Protein AF-A0A7S2DK53-F1 (afdb_monomer_lite)

Radius of gyration: 16.6 Å; chains: 1; bounding box: 37×43×36 Å

Foldseek 3Di:
DDPCPVPDDAAEDQDFLCVVQVDDDDPPPAPPSHHGYDHFNDDPDADADPVPRHGPCVVVVLRVLVVCVVVVSLVVDQKDKDADPPDDDDVVVVVVVVCVVPVCPPPHDAWDKDDDPDPDPRDNIIMTGSNVSVVCVVCVVVVVVPDDPD

Secondary structure (DSSP, 8-state):
--TTTTS---EEESS-HHHHTSSS---TTSSSSSS-EEE-SS-S--PBPTTT--B--HHHHHHHHHHHHHH-GGGG-SEEEEE-TT----HHHHHHHHHHHS-GGGSS--S-EE--SSSSS--SEEEEEHHHHHHHHHHHHHHHHT----

Organism: NCBI:txid327968

Sequence (150 aa):
VGIFACDDYMLFSNVSSKDLFRQGFRPSRWPGIGPTVSVIDANMEVQRSSKYFTPLNSGIFIKAWRRIFADGLYKEADWTLKLDADAVFLPGRLRELLWSACPLSHGRCGALYVEDPGRHMSGPVEALSREAVENFSRGADGCEQSIDHS

Structure (mmCIF, N/CA/C/O backbone):
data_AF-A0A7S2DK53-F1
#
_entry.id   AF-A0A7S2DK53-F1
#
loop_
_atom_site.group_PDB
_atom_site.id
_atom_site.type_symbol
_atom_site.label_atom_id
_atom_site.label_alt_id
_atom_site.label_comp_id
_atom_site.label_asym_id
_atom_site.label_entity_id
_atom_site.label_seq_id
_atom_site.pdbx_PDB_ins_code
_atom_site.Cartn_x
_atom_site.Cartn_y
_atom_site.Cartn_z
_atom_site.occupancy
_atom_site.B_iso_or_equiv
_atom_site.auth_seq_id
_atom_site.auth_comp_id
_atom_site.auth_asym_id
_atom_site.auth_atom_id
_atom_site.pdbx_PDB_model_num
ATOM 1 N N . VAL A 1 1 ? 5.481 -19.048 12.677 1.00 50.34 1 VAL A N 1
ATOM 2 C CA . VAL A 1 1 ? 4.587 -17.916 12.361 1.00 50.34 1 VAL A CA 1
ATOM 3 C C . VAL A 1 1 ? 5.452 -16.734 11.920 1.00 50.34 1 VAL A C 1
ATOM 5 O O . VAL A 1 1 ? 6.416 -16.436 12.615 1.00 50.34 1 VAL A O 1
ATOM 8 N N . GLY A 1 2 ? 5.267 -16.216 10.697 1.00 54.75 2 GLY A N 1
ATOM 9 C CA . GLY A 1 2 ? 5.984 -15.036 10.170 1.00 54.75 2 GLY A CA 1
ATOM 10 C C . GLY A 1 2 ? 5.271 -13.733 10.540 1.00 54.75 2 GLY A C 1
ATOM 11 O O . GLY A 1 2 ? 4.190 -13.791 11.114 1.00 54.75 2 GLY A O 1
ATOM 12 N N . ILE A 1 3 ? 5.857 -12.579 10.211 1.00 56.34 3 ILE A N 1
ATOM 13 C CA . ILE A 1 3 ? 5.354 -11.262 10.642 1.00 56.34 3 ILE A CA 1
ATOM 14 C C . ILE A 1 3 ? 3.936 -10.934 10.130 1.00 56.34 3 ILE A C 1
ATOM 16 O O . ILE A 1 3 ? 3.195 -10.239 10.816 1.00 56.34 3 ILE A O 1
ATOM 20 N N . PHE A 1 4 ? 3.552 -11.526 8.993 1.00 62.56 4 PHE A N 1
ATOM 21 C CA . PHE A 1 4 ? 2.226 -11.427 8.369 1.00 62.56 4 PHE A CA 1
ATOM 22 C C . PHE A 1 4 ? 1.387 -12.699 8.514 1.00 62.56 4 PHE A C 1
ATOM 24 O O . PHE A 1 4 ? 0.371 -12.835 7.869 1.00 62.56 4 PHE A O 1
ATOM 31 N N . ALA A 1 5 ? 1.801 -13.707 9.281 1.00 57.69 5 ALA A N 1
ATOM 32 C CA . ALA A 1 5 ? 1.154 -15.023 9.181 1.00 57.69 5 ALA A CA 1
ATOM 33 C C . ALA A 1 5 ? -0.299 -15.087 9.707 1.00 57.69 5 ALA A C 1
ATOM 35 O O . ALA A 1 5 ? -0.913 -16.143 9.586 1.00 57.69 5 ALA A O 1
ATOM 36 N N . CYS A 1 6 ? -0.822 -13.998 10.277 1.00 64.38 6 CYS A N 1
ATOM 37 C CA . CYS A 1 6 ? -2.235 -13.844 10.632 1.00 64.38 6 CYS A CA 1
ATOM 38 C C . CYS A 1 6 ? -2.957 -12.787 9.779 1.00 64.38 6 CYS A C 1
ATOM 40 O O . CYS A 1 6 ? -4.162 -12.639 9.931 1.00 64.38 6 CYS A O 1
ATOM 42 N N . ASP A 1 7 ? -2.230 -12.056 8.932 1.00 81.50 7 ASP A N 1
ATOM 43 C CA . ASP A 1 7 ? -2.752 -10.968 8.111 1.00 81.50 7 ASP A CA 1
ATOM 44 C C . ASP A 1 7 ? -2.627 -11.362 6.632 1.00 81.50 7 ASP A C 1
ATOM 46 O O . ASP A 1 7 ? -1.652 -11.999 6.219 1.00 81.50 7 ASP A O 1
ATOM 50 N N . ASP A 1 8 ? -3.599 -10.979 5.814 1.00 88.56 8 ASP A N 1
ATOM 51 C CA . ASP A 1 8 ? -3.483 -11.155 4.370 1.00 88.56 8 ASP A CA 1
ATOM 52 C C . ASP A 1 8 ? -2.389 -10.248 3.786 1.00 88.56 8 ASP A C 1
ATOM 54 O O . ASP A 1 8 ? -2.083 -9.174 4.312 1.00 88.56 8 ASP A O 1
ATOM 58 N N . TYR A 1 9 ? -1.770 -10.682 2.686 1.00 90.44 9 TYR A N 1
ATOM 59 C CA . TYR A 1 9 ? -0.710 -9.921 2.028 1.00 90.44 9 TYR A CA 1
ATOM 60 C C . TYR A 1 9 ? -0.756 -10.063 0.508 1.00 90.44 9 TYR A C 1
ATOM 62 O O . TYR A 1 9 ? -1.169 -11.084 -0.041 1.00 90.44 9 TYR A O 1
ATOM 70 N N . MET A 1 10 ? -0.236 -9.047 -0.180 1.00 93.12 10 MET A N 1
ATOM 71 C CA . MET A 1 10 ? 0.049 -9.083 -1.612 1.00 93.12 10 MET A CA 1
ATOM 72 C C . MET A 1 10 ? 1.481 -8.602 -1.844 1.00 93.12 10 MET A C 1
ATOM 74 O O . MET A 1 10 ? 1.888 -7.576 -1.304 1.00 93.12 10 MET A O 1
ATOM 78 N N . LEU A 1 11 ? 2.249 -9.337 -2.651 1.00 92.38 11 LEU A N 1
ATOM 79 C CA . LEU A 1 11 ? 3.598 -8.948 -3.068 1.00 92.38 11 LEU A CA 1
ATOM 80 C C . LEU A 1 11 ? 3.590 -8.607 -4.557 1.00 92.38 11 LEU A C 1
ATOM 82 O O . LEU A 1 11 ? 3.158 -9.429 -5.361 1.00 92.38 11 LEU A O 1
ATOM 86 N N . PHE A 1 12 ? 4.090 -7.431 -4.931 1.00 94.25 12 PHE A N 1
ATOM 87 C CA . PHE A 1 12 ? 4.111 -6.960 -6.316 1.00 94.25 12 PHE A CA 1
ATOM 88 C C . PHE A 1 12 ? 5.525 -6.993 -6.899 1.00 94.25 12 PHE A C 1
ATOM 90 O O . PHE A 1 12 ? 6.489 -6.619 -6.236 1.00 94.25 12 PHE A O 1
ATOM 97 N N . SER A 1 13 ? 5.652 -7.447 -8.145 1.00 93.88 13 SER A N 1
ATOM 98 C CA . SER A 1 13 ? 6.915 -7.448 -8.894 1.00 93.88 13 SER A CA 1
ATOM 99 C C . SER A 1 13 ? 6.643 -7.410 -10.401 1.00 93.88 13 SER A C 1
ATOM 101 O O . SER A 1 13 ? 5.514 -7.628 -10.829 1.00 93.88 13 SER A O 1
ATOM 103 N N . ASN A 1 14 ? 7.665 -7.160 -11.217 1.00 94.56 14 ASN A N 1
ATOM 104 C CA . ASN A 1 14 ? 7.598 -7.292 -12.674 1.00 94.56 14 ASN A CA 1
ATOM 105 C C . ASN A 1 14 ? 8.040 -8.682 -13.160 1.00 94.56 14 ASN A C 1
ATOM 107 O O . ASN A 1 14 ? 7.968 -8.976 -14.350 1.00 94.56 14 ASN A O 1
ATOM 111 N N . VAL A 1 15 ? 8.487 -9.546 -12.246 1.00 92.81 15 VAL A N 1
ATOM 112 C CA . VAL A 1 15 ? 8.891 -10.924 -12.533 1.00 92.81 15 VAL A CA 1
ATOM 113 C C . VAL A 1 15 ? 8.171 -11.907 -11.615 1.00 92.81 15 VAL A C 1
ATOM 115 O O . VAL A 1 15 ? 7.618 -11.543 -10.577 1.00 92.81 15 VAL A O 1
ATOM 118 N N . SER A 1 16 ? 8.155 -13.182 -11.999 1.00 91.50 16 SER A N 1
ATOM 119 C CA . SER A 1 16 ? 7.476 -14.218 -11.221 1.00 91.50 16 SER A CA 1
ATOM 120 C C . SER A 1 16 ? 8.194 -14.522 -9.899 1.00 91.50 16 SER A C 1
ATOM 122 O O . SER A 1 16 ? 9.393 -14.292 -9.759 1.00 91.50 16 SER A O 1
ATOM 124 N N . SER A 1 17 ? 7.490 -15.146 -8.946 1.00 89.38 17 SER A N 1
ATOM 125 C CA . SER A 1 17 ? 8.098 -15.665 -7.704 1.00 89.38 17 SER A CA 1
ATOM 126 C C . SER A 1 17 ? 9.265 -16.622 -7.988 1.00 89.38 17 SER A C 1
ATOM 128 O O . SER A 1 17 ? 10.308 -16.563 -7.336 1.00 89.38 17 SER A O 1
ATOM 130 N N . LYS A 1 18 ? 9.138 -17.454 -9.036 1.00 87.69 18 LYS A N 1
ATOM 131 C CA . LYS A 1 18 ? 10.215 -18.347 -9.474 1.00 87.69 18 LYS A CA 1
ATOM 132 C C . LYS A 1 18 ? 11.468 -17.567 -9.841 1.00 87.69 18 LYS A C 1
ATOM 134 O O . LYS A 1 18 ? 12.543 -18.079 -9.568 1.00 87.69 18 LYS A O 1
ATOM 139 N N . ASP A 1 19 ? 11.318 -16.387 -10.441 1.00 89.44 19 ASP A N 1
ATOM 140 C CA . ASP A 1 19 ? 12.403 -15.546 -10.946 1.00 89.44 19 ASP A CA 1
ATOM 141 C C . ASP A 1 19 ? 13.016 -14.664 -9.862 1.00 89.44 19 ASP A C 1
ATOM 143 O O . ASP A 1 19 ? 14.239 -14.599 -9.744 1.00 89.44 19 ASP A O 1
ATOM 147 N N . LEU A 1 20 ? 12.164 -14.070 -9.027 1.00 88.00 20 LEU A N 1
ATOM 148 C CA . LEU A 1 20 ? 12.564 -13.209 -7.920 1.00 88.00 20 LEU A CA 1
ATOM 149 C C . LEU A 1 20 ? 13.316 -13.990 -6.831 1.00 88.00 20 LEU A C 1
ATOM 151 O O . LEU A 1 20 ? 14.287 -13.492 -6.271 1.00 88.00 20 LEU A O 1
ATOM 155 N N . PHE A 1 21 ? 12.913 -15.240 -6.575 1.00 85.31 21 PHE A N 1
ATOM 156 C CA . PHE A 1 21 ? 13.486 -16.102 -5.534 1.00 85.31 21 PHE A CA 1
ATOM 157 C C . PHE A 1 21 ? 14.277 -17.300 -6.111 1.00 85.31 21 PHE A C 1
ATOM 159 O O . PHE A 1 21 ? 14.384 -18.360 -5.477 1.00 85.31 21 PHE A O 1
ATOM 166 N N . ARG A 1 22 ? 14.851 -17.161 -7.326 1.00 79.50 22 ARG A N 1
ATOM 167 C CA . ARG A 1 22 ? 15.674 -18.214 -7.977 1.00 79.50 22 ARG A CA 1
ATOM 168 C C . ARG A 1 22 ? 16.828 -18.669 -7.090 1.00 79.50 22 ARG A C 1
ATOM 170 O O . ARG A 1 22 ? 17.060 -19.872 -6.977 1.00 79.50 22 ARG A O 1
ATOM 177 N N . GLN A 1 23 ? 17.536 -17.716 -6.486 1.00 70.25 23 GLN A N 1
ATOM 178 C CA . GLN A 1 23 ? 18.726 -17.934 -5.666 1.00 70.25 23 GLN A CA 1
ATOM 179 C C . GLN A 1 23 ? 18.525 -17.277 -4.297 1.00 70.25 23 GLN A C 1
ATOM 181 O O . GLN A 1 23 ? 18.139 -16.115 -4.233 1.00 70.25 23 GLN A O 1
ATOM 186 N N . GLY A 1 24 ? 18.770 -18.009 -3.207 1.00 63.81 24 GLY A N 1
ATOM 187 C CA . GLY A 1 24 ? 18.704 -17.448 -1.857 1.00 63.81 24 GLY A CA 1
ATOM 188 C C . GLY A 1 24 ? 18.057 -18.353 -0.811 1.00 63.81 24 GLY A C 1
ATOM 189 O O . GLY A 1 24 ? 17.746 -19.521 -1.051 1.00 63.81 24 GLY A O 1
ATOM 190 N N . PHE A 1 25 ? 17.891 -17.784 0.381 1.00 62.34 25 PHE A N 1
ATOM 191 C CA . PHE A 1 25 ? 17.325 -18.436 1.557 1.00 62.34 25 PHE A CA 1
ATOM 192 C C . PHE A 1 25 ? 15.854 -18.811 1.328 1.00 62.34 25 PHE A C 1
ATOM 194 O O . PHE A 1 25 ? 15.014 -17.941 1.117 1.00 62.34 25 PHE A O 1
ATOM 201 N N . ARG A 1 26 ? 15.544 -20.112 1.397 1.00 72.62 26 ARG A N 1
ATOM 202 C CA . ARG A 1 26 ? 14.180 -20.658 1.322 1.00 72.62 26 ARG A CA 1
ATOM 203 C C . ARG A 1 26 ? 13.765 -21.174 2.698 1.00 72.62 26 ARG A C 1
ATOM 205 O O . ARG A 1 26 ? 13.979 -22.351 2.991 1.00 72.62 26 ARG A O 1
ATOM 212 N N . PRO A 1 27 ? 13.225 -20.317 3.579 1.00 70.25 27 PRO A N 1
ATOM 213 C CA . PRO A 1 27 ? 12.745 -20.781 4.867 1.00 70.25 27 PRO A CA 1
ATOM 214 C C . PRO A 1 27 ? 11.611 -21.784 4.650 1.00 70.25 27 PRO A C 1
ATOM 216 O O . PRO A 1 27 ? 10.729 -21.553 3.825 1.00 70.25 27 PRO A O 1
ATOM 219 N N . SER A 1 28 ? 11.565 -22.847 5.456 1.00 71.88 28 SER A N 1
ATOM 220 C CA . SER A 1 28 ? 10.558 -23.924 5.366 1.00 71.88 28 SER A CA 1
ATOM 221 C C . SER A 1 28 ? 9.099 -23.455 5.486 1.00 71.88 28 SER A C 1
ATOM 223 O O . SER A 1 28 ? 8.178 -24.250 5.357 1.00 71.88 28 SER A O 1
ATOM 225 N N . ARG A 1 29 ? 8.880 -22.173 5.792 1.00 73.06 29 ARG A N 1
ATOM 226 C CA . ARG A 1 29 ? 7.573 -21.533 5.942 1.00 73.06 29 ARG A CA 1
ATOM 227 C C . ARG A 1 29 ? 7.022 -20.967 4.625 1.00 73.06 29 ARG A C 1
ATOM 229 O O . ARG A 1 29 ? 5.879 -20.526 4.610 1.00 73.06 29 ARG A O 1
ATOM 236 N N . TRP A 1 30 ? 7.810 -20.918 3.553 1.00 73.69 30 TRP A N 1
ATOM 237 C CA . TRP A 1 30 ? 7.313 -20.492 2.244 1.00 73.69 30 TRP A CA 1
ATOM 238 C C . TRP A 1 30 ? 6.524 -21.619 1.565 1.00 73.69 30 TRP A C 1
ATOM 240 O O . TRP A 1 30 ? 6.948 -22.771 1.640 1.00 73.69 30 TRP A O 1
ATOM 250 N N . PRO A 1 31 ? 5.419 -21.314 0.858 1.00 68.12 31 PRO A N 1
ATOM 251 C CA . PRO A 1 31 ? 4.580 -22.317 0.192 1.00 68.12 31 PRO A CA 1
ATOM 252 C C . PRO A 1 31 ? 5.224 -22.930 -1.076 1.00 68.12 31 PRO A C 1
ATOM 254 O O . PRO A 1 31 ? 4.526 -23.468 -1.930 1.00 68.12 31 PRO A O 1
ATOM 257 N N . GLY A 1 32 ? 6.553 -22.853 -1.226 1.00 77.31 32 GLY A N 1
ATOM 258 C CA . GLY A 1 32 ? 7.293 -23.312 -2.401 1.00 77.31 32 GLY A CA 1
ATOM 259 C C . GLY A 1 32 ? 8.608 -22.552 -2.596 1.00 77.31 32 GLY A C 1
ATOM 260 O O . GLY A 1 32 ? 9.392 -22.393 -1.663 1.00 77.31 32 GLY A O 1
ATOM 261 N N . ILE A 1 33 ? 8.858 -22.079 -3.823 1.00 77.44 33 ILE A N 1
ATOM 262 C CA . ILE A 1 33 ? 10.064 -21.300 -4.179 1.00 77.44 33 ILE A CA 1
ATOM 263 C C . ILE A 1 33 ? 10.066 -19.910 -3.509 1.00 77.44 33 ILE A C 1
ATOM 265 O O . ILE A 1 33 ? 11.136 -19.358 -3.270 1.00 77.44 33 ILE A O 1
ATOM 269 N N . GLY A 1 34 ? 8.889 -19.389 -3.155 1.00 82.56 34 GLY A N 1
ATOM 270 C CA . GLY A 1 34 ? 8.679 -18.093 -2.517 1.00 82.56 34 GLY A CA 1
ATOM 271 C C . GLY A 1 34 ? 7.199 -17.849 -2.207 1.00 82.56 34 GLY A C 1
ATOM 272 O O . GLY A 1 34 ? 6.368 -18.714 -2.500 1.00 82.56 34 GLY A O 1
ATOM 273 N N . PRO A 1 35 ? 6.847 -16.692 -1.620 1.00 85.31 35 PRO A N 1
ATOM 274 C CA . PRO A 1 35 ? 5.460 -16.233 -1.563 1.00 85.31 35 PRO A CA 1
ATOM 275 C C . PRO A 1 35 ? 4.881 -16.030 -2.973 1.00 85.31 35 PRO A C 1
ATOM 277 O O . PRO A 1 35 ? 5.621 -15.851 -3.948 1.00 85.31 35 PRO A O 1
ATOM 280 N N . THR A 1 36 ? 3.553 -16.039 -3.085 1.00 87.44 36 THR A N 1
ATOM 281 C CA . THR A 1 36 ? 2.861 -15.693 -4.334 1.00 87.44 36 THR A CA 1
ATOM 282 C C . THR A 1 36 ? 3.121 -14.228 -4.682 1.00 87.44 36 THR A C 1
ATOM 284 O O . THR A 1 36 ? 3.050 -13.357 -3.818 1.00 87.44 36 THR A O 1
ATOM 287 N N . VAL A 1 37 ? 3.421 -13.962 -5.954 1.00 91.75 37 VAL A N 1
ATOM 288 C CA . VAL A 1 37 ? 3.710 -12.620 -6.475 1.00 91.75 37 VAL A CA 1
ATOM 289 C C . VAL A 1 37 ? 2.626 -12.222 -7.473 1.00 91.75 37 VAL A C 1
ATOM 291 O O . VAL A 1 37 ? 2.359 -12.955 -8.425 1.00 91.75 37 VAL A O 1
ATOM 294 N N . SER A 1 38 ? 2.035 -11.047 -7.273 1.00 94.75 38 SER A N 1
ATOM 295 C CA . SER A 1 38 ? 1.193 -10.354 -8.245 1.00 94.75 38 SER A CA 1
ATOM 296 C C . SER A 1 38 ? 2.085 -9.637 -9.253 1.00 94.75 38 SER A C 1
ATOM 298 O O . SER A 1 38 ? 2.662 -8.589 -8.958 1.00 94.75 38 SER A O 1
ATOM 300 N N . VAL A 1 39 ? 2.224 -10.227 -10.439 1.00 94.94 39 VAL A N 1
ATOM 301 C CA . VAL A 1 39 ? 3.051 -9.651 -11.501 1.00 94.94 39 VAL A CA 1
ATOM 302 C C . VAL A 1 39 ? 2.332 -8.456 -12.123 1.00 94.94 39 VAL A C 1
ATOM 304 O O . VAL A 1 39 ? 1.189 -8.583 -12.561 1.00 94.94 39 VAL A O 1
ATOM 307 N N . ILE A 1 40 ? 3.006 -7.309 -12.168 1.00 95.38 40 ILE A N 1
ATOM 308 C CA . ILE A 1 40 ? 2.542 -6.102 -12.854 1.00 95.38 40 ILE A CA 1
ATOM 309 C C . ILE A 1 40 ? 3.458 -5.788 -14.030 1.00 95.38 40 ILE A C 1
ATOM 311 O O . ILE A 1 40 ? 4.679 -5.903 -13.936 1.00 95.38 40 ILE A O 1
ATOM 315 N N . ASP A 1 41 ? 2.863 -5.369 -15.142 1.00 93.56 41 ASP A N 1
ATOM 316 C CA . ASP A 1 41 ? 3.609 -4.937 -16.319 1.00 93.56 41 ASP A CA 1
ATOM 317 C C . ASP A 1 41 ? 4.147 -3.520 -16.096 1.00 93.56 41 ASP A C 1
ATOM 319 O O . ASP A 1 41 ? 3.479 -2.533 -16.401 1.00 93.56 41 ASP A O 1
ATOM 323 N N . ALA A 1 42 ? 5.317 -3.401 -15.473 1.00 89.31 42 ALA A N 1
ATOM 324 C CA . ALA A 1 42 ? 5.994 -2.133 -15.227 1.00 89.31 42 ALA A CA 1
ATOM 325 C C . ALA A 1 42 ? 7.516 -2.319 -15.215 1.00 89.31 42 ALA A C 1
ATOM 327 O O . ALA A 1 42 ? 8.023 -3.353 -14.777 1.00 89.31 42 ALA A O 1
ATOM 328 N N . ASN A 1 43 ? 8.257 -1.293 -15.643 1.00 88.38 43 ASN A N 1
ATOM 329 C CA . ASN A 1 43 ? 9.681 -1.224 -15.337 1.00 88.38 43 ASN A CA 1
ATOM 330 C C . ASN A 1 43 ? 9.842 -0.830 -13.862 1.00 88.38 43 ASN A C 1
ATOM 332 O O . ASN A 1 43 ? 9.278 0.179 -13.448 1.00 88.38 43 ASN A O 1
ATOM 336 N N . MET A 1 44 ? 10.579 -1.630 -13.087 1.00 87.50 44 MET A N 1
ATOM 337 C CA . MET A 1 44 ? 10.839 -1.368 -11.664 1.00 87.50 44 MET A CA 1
ATOM 338 C C . MET A 1 44 ? 11.998 -0.391 -11.440 1.00 87.50 44 MET A C 1
ATOM 340 O O . MET A 1 44 ? 12.202 0.077 -10.323 1.00 87.50 44 MET A O 1
ATOM 344 N N . GLU A 1 45 ? 12.738 -0.056 -12.497 1.00 87.25 45 GLU A N 1
ATOM 345 C CA . GLU A 1 45 ? 13.740 1.002 -12.488 1.00 87.25 45 GLU A CA 1
ATOM 346 C C . GLU A 1 45 ? 13.113 2.312 -12.963 1.00 87.25 45 GLU A C 1
ATOM 348 O O . GLU A 1 45 ? 12.559 2.397 -14.062 1.00 87.25 45 GLU A O 1
ATOM 353 N N . VAL A 1 46 ? 13.213 3.350 -12.133 1.00 86.00 46 VAL A N 1
ATOM 354 C CA . VAL A 1 46 ? 12.657 4.673 -12.430 1.00 86.00 46 VAL A CA 1
ATOM 355 C C . VAL A 1 46 ? 13.719 5.751 -12.336 1.00 86.00 46 VAL A C 1
ATOM 357 O O . VAL A 1 46 ? 14.675 5.661 -11.565 1.00 86.00 46 VAL A O 1
ATOM 360 N N . GLN A 1 47 ? 13.522 6.805 -13.121 1.00 86.81 47 GLN A N 1
ATOM 361 C CA . GLN A 1 47 ? 14.327 8.015 -13.020 1.00 86.81 47 GLN A CA 1
ATOM 362 C C . GLN A 1 47 ? 14.0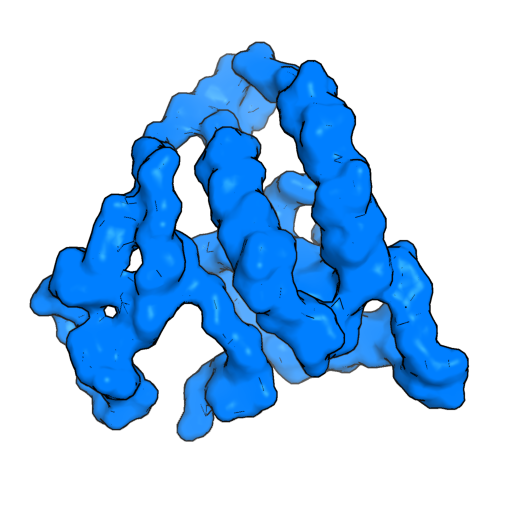00 8.763 -11.723 1.00 86.81 47 GLN A C 1
ATOM 364 O O . GLN A 1 47 ? 12.964 8.538 -11.094 1.00 86.81 47 GLN A O 1
ATOM 369 N N . ARG A 1 48 ? 14.887 9.674 -11.324 1.00 85.94 48 ARG A N 1
ATOM 370 C CA . ARG A 1 48 ? 14.633 10.612 -10.228 1.00 85.94 48 ARG A CA 1
ATOM 371 C C . ARG A 1 48 ? 14.146 11.946 -10.785 1.00 85.94 48 ARG A C 1
ATOM 373 O O . ARG A 1 48 ? 14.667 12.391 -11.805 1.00 85.94 48 ARG A O 1
ATOM 380 N N . SER A 1 49 ? 13.191 12.583 -10.106 1.00 82.44 49 SER A N 1
ATOM 381 C CA . SER A 1 49 ? 12.762 13.950 -10.427 1.00 82.44 49 SER A CA 1
ATOM 382 C C . SER A 1 49 ? 13.965 14.886 -10.354 1.00 82.44 49 SER A C 1
ATOM 384 O O . SER A 1 49 ? 14.758 14.824 -9.411 1.00 82.44 49 SER A O 1
ATOM 386 N N . SER A 1 50 ? 14.082 15.776 -11.337 1.00 81.25 50 SER A N 1
ATOM 387 C CA . SER A 1 50 ? 15.136 16.792 -11.373 1.00 81.25 50 SER A CA 1
ATOM 388 C C . SER A 1 50 ? 14.983 17.833 -10.256 1.00 81.25 50 SER A C 1
ATOM 390 O O . SER A 1 50 ? 15.969 18.400 -9.788 1.00 81.25 50 SER A O 1
ATOM 392 N N . LYS A 1 51 ? 13.741 18.056 -9.810 1.00 82.12 51 LYS A N 1
ATOM 393 C CA . LYS A 1 51 ? 13.355 19.086 -8.844 1.00 82.12 51 LYS A CA 1
ATOM 394 C C . LYS A 1 51 ? 13.432 18.598 -7.402 1.00 82.12 51 LYS A C 1
ATOM 396 O O . LYS A 1 51 ? 13.882 19.335 -6.529 1.00 82.12 51 LYS A O 1
ATOM 401 N N . TYR A 1 52 ? 12.992 17.364 -7.157 1.00 76.88 52 TYR A N 1
ATOM 402 C CA . TYR A 1 52 ? 12.864 16.808 -5.806 1.00 76.88 52 TYR A CA 1
ATOM 403 C C . TYR A 1 52 ? 13.863 15.686 -5.500 1.00 76.88 52 TYR A C 1
ATOM 405 O O . TYR A 1 52 ? 13.960 15.258 -4.354 1.00 76.88 52 TYR A O 1
ATOM 413 N N . PHE A 1 53 ? 14.601 15.192 -6.503 1.00 79.69 53 PHE A N 1
ATOM 414 C CA . PHE A 1 53 ? 15.517 14.044 -6.401 1.00 79.69 53 PHE A CA 1
ATOM 415 C C . PHE A 1 53 ? 14.871 12.746 -5.874 1.00 79.69 53 PHE A C 1
ATOM 417 O O . PHE A 1 53 ? 15.564 11.784 -5.528 1.00 79.69 53 PHE A O 1
ATOM 424 N N . THR A 1 54 ? 13.539 12.684 -5.865 1.00 78.19 54 THR A N 1
ATOM 425 C CA . THR A 1 54 ? 12.745 11.514 -5.488 1.00 78.19 54 THR A CA 1
ATOM 426 C C . THR A 1 54 ? 12.516 10.594 -6.693 1.00 78.19 54 THR A C 1
ATOM 428 O O . THR A 1 54 ? 12.486 11.073 -7.829 1.00 78.19 54 THR A O 1
ATOM 431 N N . PRO A 1 55 ? 12.376 9.271 -6.497 1.00 84.00 55 PRO A N 1
ATOM 432 C CA . PRO A 1 55 ? 12.032 8.348 -7.580 1.00 84.00 55 PRO A CA 1
ATOM 433 C C . PRO A 1 55 ? 10.669 8.681 -8.213 1.00 84.00 55 PRO A C 1
ATOM 435 O O . PRO A 1 55 ? 9.690 8.881 -7.502 1.00 84.00 55 PRO A O 1
ATOM 438 N N . LEU A 1 56 ? 10.580 8.678 -9.546 1.00 85.81 56 LEU A N 1
ATOM 439 C CA . LEU A 1 56 ? 9.334 8.864 -10.305 1.00 85.81 56 LEU A CA 1
ATOM 440 C C . LEU A 1 56 ? 8.579 7.531 -10.463 1.00 85.81 56 LEU A C 1
ATOM 442 O O . LEU A 1 56 ? 8.370 7.030 -11.567 1.00 85.81 56 LEU A O 1
ATOM 446 N N . ASN A 1 57 ? 8.206 6.921 -9.340 1.00 86.94 57 ASN A N 1
ATOM 447 C CA . ASN A 1 57 ? 7.601 5.584 -9.265 1.00 86.94 57 ASN A CA 1
ATOM 448 C C . ASN A 1 57 ? 6.067 5.572 -9.203 1.00 86.94 57 ASN A C 1
ATOM 450 O O . ASN A 1 57 ? 5.480 4.489 -9.157 1.00 86.94 57 ASN A O 1
ATOM 454 N N . SER A 1 58 ? 5.400 6.728 -9.285 1.00 87.62 58 SER A N 1
ATOM 455 C CA . SER A 1 58 ? 3.934 6.820 -9.213 1.00 87.62 58 SER A CA 1
ATOM 456 C C . SER A 1 58 ? 3.229 5.889 -10.204 1.00 87.62 58 SER A C 1
ATOM 458 O O . SER A 1 58 ? 2.258 5.236 -9.839 1.00 87.62 58 SER A O 1
ATOM 460 N N . GLY A 1 59 ? 3.750 5.737 -11.429 1.00 89.00 59 GLY A N 1
ATOM 461 C CA . GLY A 1 59 ? 3.175 4.824 -12.427 1.00 89.00 59 GLY A CA 1
ATOM 462 C C . GLY A 1 59 ? 3.227 3.341 -12.028 1.00 89.00 59 GLY A C 1
ATOM 463 O O . GLY A 1 59 ? 2.320 2.579 -12.362 1.00 89.00 59 GLY A O 1
ATOM 464 N N . ILE A 1 60 ? 4.252 2.924 -11.276 1.00 92.00 60 ILE A N 1
ATOM 465 C CA . ILE A 1 60 ? 4.351 1.563 -10.722 1.00 92.00 60 ILE A CA 1
ATOM 466 C C . ILE A 1 60 ? 3.286 1.385 -9.638 1.00 92.00 60 ILE A C 1
ATOM 468 O O . ILE A 1 60 ? 2.538 0.404 -9.654 1.00 92.00 60 ILE A O 1
ATOM 472 N N . PHE A 1 61 ? 3.181 2.354 -8.725 1.00 90.94 61 PHE A N 1
ATOM 473 C CA . PHE A 1 61 ? 2.212 2.306 -7.635 1.00 90.94 61 PHE A CA 1
ATOM 474 C C . PHE A 1 61 ? 0.770 2.352 -8.132 1.00 90.94 61 PHE A C 1
ATOM 476 O O . PHE A 1 61 ? -0.051 1.596 -7.623 1.00 90.94 61 PHE A O 1
ATOM 483 N N . ILE A 1 62 ? 0.464 3.143 -9.164 1.00 92.31 62 ILE A N 1
ATOM 484 C CA . ILE A 1 62 ? -0.857 3.142 -9.805 1.00 92.31 62 ILE A CA 1
ATOM 485 C C . ILE A 1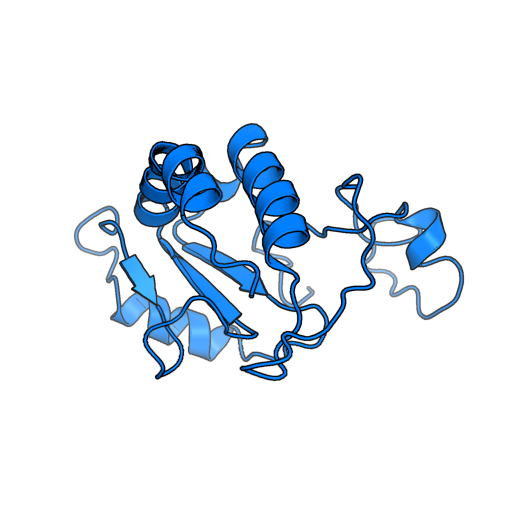 62 ? -1.211 1.728 -10.269 1.00 92.31 62 ILE A C 1
ATOM 487 O O . ILE A 1 62 ? -2.268 1.215 -9.912 1.00 92.31 62 ILE A O 1
ATOM 491 N N . LYS A 1 63 ? -0.321 1.052 -11.005 1.00 94.31 63 LYS A N 1
ATOM 492 C CA . LYS A 1 63 ? -0.569 -0.318 -11.486 1.00 94.31 63 LYS A CA 1
ATOM 493 C C . LYS A 1 63 ? -0.790 -1.308 -10.338 1.00 94.31 63 LYS A C 1
ATOM 495 O O . LYS A 1 63 ? -1.696 -2.138 -10.422 1.00 94.31 63 LYS A O 1
ATOM 500 N N . ALA A 1 64 ? -0.013 -1.199 -9.259 1.00 94.75 64 ALA A N 1
ATOM 501 C CA . ALA A 1 64 ? -0.202 -2.017 -8.06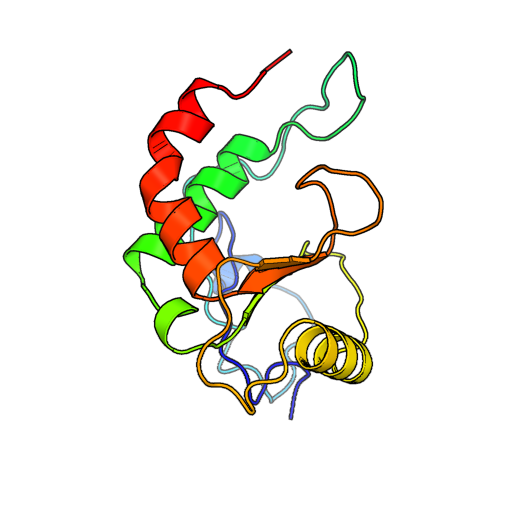2 1.00 94.75 64 ALA A CA 1
ATOM 502 C C . ALA A 1 64 ? -1.564 -1.749 -7.394 1.00 94.75 64 ALA A C 1
ATOM 504 O O . ALA A 1 64 ? -2.326 -2.685 -7.156 1.00 94.75 64 ALA A O 1
ATOM 505 N N . TRP A 1 65 ? -1.926 -0.482 -7.177 1.00 94.88 65 TRP A N 1
ATOM 506 C CA . TRP A 1 65 ? -3.204 -0.097 -6.573 1.00 94.88 65 TRP A CA 1
ATOM 507 C C . TRP A 1 65 ? -4.406 -0.521 -7.414 1.00 94.88 65 TRP A C 1
ATOM 509 O O . TRP A 1 65 ? -5.360 -1.070 -6.868 1.00 94.88 65 TRP A O 1
ATOM 519 N N . ARG A 1 66 ? -4.344 -0.398 -8.746 1.00 95.62 66 ARG A N 1
ATOM 520 C CA . ARG A 1 66 ? -5.386 -0.932 -9.643 1.00 95.62 66 ARG A CA 1
ATOM 521 C C . ARG A 1 66 ? -5.585 -2.431 -9.453 1.00 95.62 66 ARG A C 1
ATOM 523 O O . ARG A 1 66 ? -6.723 -2.899 -9.460 1.00 95.62 66 ARG A O 1
ATOM 530 N N . ARG A 1 67 ? -4.501 -3.186 -9.247 1.00 95.81 67 ARG A N 1
ATOM 531 C CA . ARG A 1 67 ? -4.589 -4.620 -8.961 1.00 95.81 67 ARG A CA 1
ATOM 532 C C . ARG A 1 67 ? -5.210 -4.892 -7.589 1.00 95.81 67 ARG A C 1
ATOM 534 O O . ARG A 1 67 ? -6.048 -5.782 -7.509 1.00 95.81 67 ARG A O 1
ATOM 541 N N . ILE A 1 68 ? -4.860 -4.120 -6.558 1.00 96.12 68 ILE A N 1
ATOM 542 C CA . ILE A 1 68 ? -5.476 -4.209 -5.219 1.00 96.12 68 ILE A CA 1
ATOM 543 C C . ILE A 1 68 ? -6.987 -3.941 -5.300 1.00 96.12 68 ILE A C 1
ATOM 545 O O . ILE A 1 68 ? -7.777 -4.701 -4.742 1.00 96.12 68 ILE A O 1
ATOM 549 N N . PHE A 1 69 ? -7.403 -2.902 -6.032 1.00 96.38 69 PHE A N 1
ATOM 550 C CA . PHE A 1 69 ? -8.820 -2.562 -6.200 1.00 96.38 69 PHE A CA 1
ATOM 551 C C . PHE A 1 69 ? -9.600 -3.668 -6.913 1.00 96.38 69 PHE A C 1
ATOM 553 O O . PHE A 1 69 ? -10.702 -4.014 -6.490 1.00 96.38 69 PHE A O 1
ATOM 560 N N . ALA A 1 70 ? -9.024 -4.223 -7.984 1.00 96.00 70 ALA A N 1
ATOM 561 C CA . ALA A 1 70 ? -9.648 -5.278 -8.773 1.00 96.00 70 ALA A CA 1
ATOM 562 C C . ALA A 1 70 ? -9.774 -6.601 -8.002 1.00 96.00 70 ALA A C 1
ATOM 564 O O . ALA A 1 70 ? -10.765 -7.306 -8.166 1.00 96.00 70 ALA A O 1
ATOM 565 N N . ASP A 1 71 ? -8.776 -6.935 -7.181 1.00 95.31 71 ASP A N 1
ATOM 566 C CA . ASP A 1 71 ? -8.760 -8.157 -6.374 1.00 95.31 71 ASP A CA 1
ATOM 567 C C . ASP A 1 71 ? -9.707 -8.060 -5.167 1.00 95.31 71 ASP A C 1
ATOM 569 O O . ASP A 1 71 ? -10.431 -9.001 -4.853 1.00 95.31 71 ASP A O 1
ATOM 573 N N . GLY A 1 72 ? -9.775 -6.884 -4.537 1.00 95.75 72 GLY A N 1
ATOM 574 C CA . GLY A 1 72 ? -10.745 -6.595 -3.484 1.00 95.75 72 GLY A CA 1
ATOM 575 C C . GLY A 1 72 ? -10.392 -7.144 -2.101 1.00 95.75 72 GLY A C 1
ATOM 576 O O . GLY A 1 72 ? -11.155 -6.886 -1.175 1.00 95.75 72 GLY A O 1
ATOM 577 N N . LEU A 1 73 ? -9.246 -7.812 -1.925 1.00 94.06 73 LEU A N 1
ATOM 578 C CA . LEU A 1 73 ? -8.786 -8.366 -0.640 1.00 94.06 73 LEU A CA 1
ATOM 579 C C . LEU A 1 73 ? -8.786 -7.345 0.509 1.00 94.06 73 LEU A C 1
ATOM 581 O O . LEU A 1 73 ? -9.098 -7.677 1.648 1.00 94.06 73 LEU A O 1
ATOM 585 N N . TYR A 1 74 ? -8.522 -6.072 0.200 1.00 94.31 74 TYR A N 1
ATOM 586 C CA . TYR A 1 74 ? -8.561 -4.974 1.172 1.00 94.31 74 TYR A CA 1
ATOM 587 C C . TYR A 1 74 ? -9.922 -4.827 1.881 1.00 94.31 74 TYR A C 1
ATOM 589 O O . TYR A 1 74 ? -9.994 -4.248 2.963 1.00 94.31 74 TYR A O 1
ATOM 597 N N . LYS A 1 75 ? -11.011 -5.336 1.285 1.00 94.19 75 LYS A N 1
ATOM 598 C CA . LYS A 1 75 ? -12.367 -5.282 1.852 1.00 94.19 75 LYS A CA 1
ATOM 599 C C . LYS A 1 75 ? -12.557 -6.230 3.029 1.00 94.19 75 LYS A C 1
ATOM 601 O O . LYS A 1 75 ? -13.512 -6.032 3.775 1.00 94.19 75 LYS A O 1
ATOM 606 N N . GLU A 1 76 ? -11.667 -7.200 3.211 1.00 92.44 76 GLU A N 1
ATOM 607 C CA . GLU A 1 76 ? -11.692 -8.150 4.328 1.00 92.44 76 GLU A CA 1
ATOM 608 C C . GLU A 1 76 ? -10.851 -7.671 5.524 1.00 92.44 76 GLU A C 1
ATOM 610 O O . GLU A 1 76 ? -10.980 -8.198 6.626 1.00 92.44 76 GLU A O 1
ATOM 615 N N . ALA A 1 77 ? -10.042 -6.621 5.343 1.00 90.81 77 ALA A N 1
ATOM 616 C CA . ALA A 1 77 ? -9.183 -6.053 6.378 1.00 90.81 77 ALA A CA 1
ATOM 617 C C . ALA A 1 77 ? -9.711 -4.702 6.886 1.00 90.81 77 ALA A C 1
ATOM 619 O O . ALA A 1 77 ? -10.317 -3.924 6.148 1.00 90.81 77 ALA A O 1
ATOM 620 N N . ASP A 1 78 ? -9.485 -4.383 8.160 1.00 90.25 78 ASP A N 1
ATOM 621 C CA . ASP A 1 78 ? -9.807 -3.051 8.704 1.00 90.25 78 ASP A CA 1
ATOM 622 C C . ASP A 1 78 ? -8.830 -1.980 8.206 1.00 90.25 78 ASP A C 1
ATOM 624 O O . ASP A 1 78 ? -9.217 -0.833 7.962 1.00 90.25 78 ASP A O 1
ATOM 628 N N . TRP A 1 79 ? -7.577 -2.390 8.004 1.00 92.19 79 TRP A N 1
ATOM 629 C CA . TRP A 1 79 ? -6.473 -1.556 7.555 1.00 92.19 79 TRP A CA 1
ATOM 630 C C . TRP A 1 79 ? -5.686 -2.252 6.447 1.00 92.19 79 TRP A C 1
ATOM 632 O O . TRP A 1 79 ? -5.403 -3.444 6.525 1.00 92.19 79 TRP A O 1
ATOM 642 N N . THR A 1 80 ? -5.292 -1.485 5.437 1.00 94.19 80 THR A N 1
ATOM 643 C CA . THR A 1 80 ? -4.343 -1.885 4.396 1.00 94.19 80 THR A CA 1
ATOM 644 C C . THR A 1 80 ? -3.037 -1.142 4.610 1.00 94.19 80 THR A C 1
ATOM 646 O O . THR A 1 80 ? -3.033 0.084 4.730 1.00 94.19 80 THR A O 1
ATOM 649 N N . LEU A 1 81 ? -1.933 -1.885 4.638 1.00 92.94 81 LEU A N 1
ATOM 650 C CA . LEU A 1 81 ? -0.591 -1.321 4.704 1.00 92.94 81 LEU A CA 1
ATOM 651 C C . LEU A 1 81 ? 0.068 -1.401 3.330 1.00 92.94 81 LEU A C 1
ATOM 653 O O . LEU A 1 81 ? 0.217 -2.497 2.788 1.00 92.94 81 LEU A O 1
ATOM 657 N N . LYS A 1 82 ? 0.514 -0.264 2.796 1.00 92.19 82 LYS A N 1
ATOM 658 C CA . LYS A 1 82 ? 1.510 -0.248 1.722 1.00 92.19 82 LYS A CA 1
ATOM 659 C C . LYS A 1 82 ? 2.891 -0.150 2.360 1.00 92.19 82 LYS A C 1
ATOM 661 O O . LYS A 1 82 ? 3.133 0.702 3.210 1.00 92.19 82 LYS A O 1
ATOM 666 N N . LEU A 1 83 ? 3.779 -1.049 1.952 1.00 90.81 83 LEU A N 1
ATOM 667 C CA . LEU A 1 83 ? 5.150 -1.147 2.438 1.00 90.81 83 LEU A CA 1
ATOM 668 C C . LEU A 1 83 ? 6.105 -1.097 1.247 1.00 90.81 83 LEU A C 1
ATOM 670 O O . LEU A 1 83 ? 5.876 -1.789 0.252 1.00 90.81 83 LEU A O 1
ATOM 674 N N . ASP A 1 84 ? 7.172 -0.313 1.360 1.00 88.38 84 ASP A N 1
ATOM 675 C CA . ASP A 1 84 ? 8.315 -0.435 0.456 1.00 88.38 84 ASP A CA 1
ATOM 676 C C . ASP A 1 84 ? 9.088 -1.733 0.741 1.00 88.38 84 ASP A C 1
ATOM 678 O O . ASP A 1 84 ? 9.032 -2.294 1.838 1.00 88.38 84 ASP A O 1
ATOM 682 N N . ALA A 1 85 ? 9.811 -2.242 -0.259 1.00 87.44 85 ALA A N 1
ATOM 683 C CA . ALA A 1 85 ? 10.500 -3.532 -0.161 1.00 87.44 85 ALA A CA 1
ATOM 684 C C . ALA A 1 85 ? 11.637 -3.547 0.881 1.00 87.44 85 ALA A C 1
ATOM 686 O O . ALA A 1 85 ? 12.015 -4.614 1.365 1.00 87.44 85 ALA A O 1
ATOM 687 N N . ASP A 1 86 ? 12.178 -2.378 1.218 1.00 86.75 86 ASP A N 1
ATOM 688 C CA . ASP A 1 86 ? 13.219 -2.156 2.222 1.00 86.75 86 ASP A CA 1
ATOM 689 C C . ASP A 1 86 ? 12.667 -1.631 3.560 1.00 86.75 86 ASP A C 1
ATOM 691 O O . ASP A 1 86 ? 13.434 -1.386 4.496 1.00 86.75 86 ASP A O 1
ATOM 695 N N . ALA A 1 87 ? 11.342 -1.497 3.692 1.00 88.06 87 ALA A N 1
ATOM 696 C CA . ALA A 1 87 ? 10.718 -0.996 4.904 1.00 88.06 87 ALA A CA 1
ATOM 697 C C . ALA A 1 87 ? 10.850 -1.998 6.061 1.00 88.06 87 ALA A C 1
ATOM 699 O O . ALA A 1 87 ? 10.448 -3.162 5.978 1.00 88.06 87 ALA A O 1
ATOM 700 N N . VAL A 1 88 ? 11.346 -1.510 7.199 1.00 87.81 88 VAL A N 1
ATOM 701 C CA . VAL A 1 88 ? 11.341 -2.238 8.470 1.00 87.81 88 VAL A CA 1
ATOM 702 C C . VAL A 1 88 ? 10.406 -1.520 9.429 1.00 87.81 88 VAL A C 1
ATOM 704 O O . VAL A 1 88 ? 10.568 -0.335 9.705 1.00 87.81 88 VAL A O 1
ATOM 707 N N . PHE A 1 89 ? 9.436 -2.249 9.971 1.00 86.62 89 PHE A N 1
ATOM 708 C CA . PHE A 1 89 ? 8.465 -1.715 10.919 1.00 86.62 89 PHE A CA 1
ATOM 709 C C . PHE A 1 89 ? 8.238 -2.693 12.073 1.00 86.62 89 PHE A C 1
ATOM 711 O O . PHE A 1 89 ? 8.612 -3.865 12.009 1.00 86.62 89 PHE A O 1
ATOM 718 N N . LEU A 1 90 ? 7.627 -2.202 13.152 1.00 90.06 90 LEU A N 1
ATOM 719 C CA . LEU A 1 90 ? 7.286 -2.992 14.334 1.00 90.06 90 LEU A CA 1
ATOM 720 C C . LEU A 1 90 ? 5.769 -3.236 14.354 1.00 90.06 90 LEU A C 1
ATOM 722 O O . LEU A 1 90 ? 5.029 -2.346 14.778 1.00 90.06 90 LEU A O 1
ATOM 726 N N . PRO A 1 91 ? 5.275 -4.421 13.945 1.00 87.94 91 PRO A N 1
ATOM 727 C CA . PRO A 1 91 ? 3.841 -4.656 13.780 1.00 87.94 91 PRO A CA 1
ATOM 728 C C . PRO A 1 91 ? 3.041 -4.468 15.062 1.00 87.94 91 PRO A C 1
ATOM 730 O O . PRO A 1 91 ? 1.934 -3.955 15.007 1.00 87.94 91 PRO A O 1
ATOM 733 N N . GLY A 1 92 ? 3.591 -4.863 16.217 1.00 88.69 92 GLY A N 1
ATOM 734 C CA . GLY A 1 92 ? 2.924 -4.667 17.509 1.00 88.69 92 GLY A CA 1
ATOM 735 C C . GLY A 1 92 ? 2.632 -3.190 17.776 1.00 88.69 92 GLY A C 1
ATOM 736 O O . GLY A 1 92 ? 1.487 -2.828 18.022 1.00 88.69 92 GLY A O 1
ATOM 737 N N . ARG A 1 93 ? 3.643 -2.327 17.598 1.00 89.50 93 ARG A N 1
ATOM 738 C CA . ARG A 1 93 ? 3.490 -0.873 17.757 1.00 89.50 93 ARG A CA 1
ATOM 739 C C . ARG A 1 93 ? 2.559 -0.268 16.714 1.00 89.50 93 ARG A C 1
ATOM 741 O O . ARG A 1 93 ? 1.773 0.610 17.043 1.00 89.50 93 ARG A O 1
ATOM 748 N N . LEU A 1 94 ? 2.634 -0.734 15.467 1.00 88.75 94 LEU A N 1
ATOM 749 C CA . LEU A 1 94 ? 1.744 -0.247 14.417 1.00 88.75 94 LEU A CA 1
ATOM 750 C C . LEU A 1 94 ? 0.284 -0.600 14.727 1.00 88.75 94 LEU A C 1
ATOM 752 O O . LEU A 1 94 ? -0.573 0.266 14.618 1.00 88.75 94 LEU A O 1
ATOM 756 N N . ARG A 1 95 ? -0.002 -1.820 15.198 1.00 88.31 95 ARG A N 1
ATOM 757 C CA . ARG A 1 95 ? -1.359 -2.214 15.613 1.00 88.31 95 ARG A CA 1
ATOM 758 C C . ARG A 1 95 ? -1.885 -1.350 16.758 1.00 88.31 95 ARG A C 1
ATOM 760 O O . ARG A 1 95 ? -3.024 -0.906 16.683 1.00 88.31 95 ARG A O 1
ATOM 767 N N . GLU A 1 96 ? -1.071 -1.067 17.774 1.00 89.56 96 GLU A N 1
ATOM 768 C CA . GLU A 1 96 ? -1.450 -0.165 18.875 1.00 89.56 96 GLU A CA 1
ATOM 769 C C . GLU A 1 96 ? -1.776 1.252 18.375 1.00 89.56 96 GLU A C 1
ATOM 771 O O . GLU A 1 96 ? -2.761 1.859 18.807 1.00 89.56 96 GLU A O 1
ATOM 776 N N . LEU A 1 97 ? -0.985 1.764 17.426 1.00 89.19 97 LEU A N 1
ATOM 777 C CA . LEU A 1 97 ? -1.194 3.078 16.822 1.00 89.19 97 LEU A CA 1
ATOM 778 C C . LEU A 1 97 ? -2.495 3.110 16.008 1.00 89.19 97 LEU A C 1
ATOM 780 O O . LEU A 1 97 ? -3.326 3.990 16.223 1.00 89.19 97 LEU A O 1
ATOM 784 N N . LEU A 1 98 ? -2.719 2.124 15.136 1.00 88.81 98 LEU A N 1
ATOM 785 C CA . LEU A 1 98 ? -3.933 2.023 14.318 1.00 88.81 98 LEU A CA 1
ATOM 786 C C . LEU A 1 98 ? -5.194 1.808 15.164 1.00 88.81 98 LEU A C 1
ATOM 788 O O . LEU A 1 98 ? -6.230 2.405 14.880 1.00 88.81 98 LEU A O 1
ATOM 792 N N . TRP A 1 99 ? -5.099 1.022 16.240 1.00 87.19 99 TRP A N 1
ATOM 793 C CA . TRP A 1 99 ? -6.185 0.846 17.206 1.00 87.19 99 TRP A CA 1
ATOM 794 C C . TRP A 1 99 ? -6.526 2.150 17.931 1.00 87.19 99 TRP A C 1
ATOM 796 O O . TRP A 1 99 ? -7.691 2.441 18.184 1.00 87.19 99 TRP A O 1
ATOM 806 N N . SER A 1 100 ? -5.514 2.957 18.251 1.00 86.19 100 SER A N 1
ATOM 807 C CA . SER A 1 100 ? -5.714 4.266 18.879 1.00 86.19 100 SER A CA 1
ATOM 808 C C . SER A 1 100 ? -6.297 5.286 17.897 1.00 86.19 100 SER A C 1
ATOM 810 O O . SER A 1 100 ? -7.146 6.087 18.279 1.00 86.19 100 SER A O 1
ATOM 812 N N . ALA A 1 101 ? -5.868 5.243 16.632 1.00 83.75 101 ALA A N 1
ATOM 813 C CA . ALA A 1 101 ? -6.380 6.098 15.562 1.00 83.75 101 ALA A CA 1
ATOM 814 C C . ALA A 1 101 ? -7.835 5.766 15.198 1.00 83.75 101 ALA A C 1
ATOM 816 O O . ALA A 1 101 ? -8.601 6.654 14.830 1.00 83.75 101 ALA A O 1
ATOM 817 N N . CYS A 1 102 ? -8.222 4.497 15.321 1.00 84.50 102 CYS A N 1
ATOM 818 C CA . CYS A 1 102 ? -9.595 4.059 15.160 1.00 84.50 102 CYS A CA 1
ATOM 819 C C . CYS A 1 102 ? -9.950 2.939 16.149 1.00 84.50 102 CYS A C 1
ATOM 821 O O . CYS A 1 102 ? -9.773 1.751 15.855 1.00 84.50 102 CYS A O 1
ATOM 823 N N . PRO A 1 103 ? -10.511 3.301 17.312 1.00 73.00 103 PRO A N 1
ATOM 824 C CA . PRO A 1 103 ? -11.033 2.324 18.249 1.00 73.00 103 PRO A CA 1
ATOM 825 C C . PRO A 1 103 ? -12.307 1.701 17.662 1.00 73.00 103 PRO A C 1
ATOM 827 O O . PRO A 1 103 ? -13.370 2.326 17.653 1.00 73.00 103 PRO A O 1
ATOM 830 N N . LEU A 1 104 ? -12.223 0.450 17.200 1.00 65.56 104 LEU A N 1
ATOM 831 C CA . LEU A 1 104 ? -13.341 -0.312 16.608 1.00 65.56 104 LEU A CA 1
ATOM 832 C C . LEU A 1 104 ? -14.527 -0.547 17.570 1.00 65.56 104 LEU A C 1
ATOM 834 O O . LEU A 1 104 ? -15.542 -1.128 17.190 1.00 65.56 104 LEU A O 1
ATOM 838 N N . SER A 1 105 ? -14.443 -0.061 18.814 1.00 59.16 105 SER A N 1
ATOM 839 C CA . SER A 1 105 ? -15.532 -0.068 19.795 1.00 59.16 105 SER A CA 1
ATOM 840 C C . SER A 1 105 ? -16.788 0.691 19.341 1.00 59.16 105 SER A C 1
ATOM 842 O O . SER A 1 105 ? -17.845 0.496 19.936 1.00 59.16 105 SER A O 1
ATOM 844 N N . HIS A 1 106 ? -16.701 1.507 18.283 1.00 56.34 106 HIS A N 1
ATOM 845 C CA . HIS A 1 106 ? -17.820 2.276 17.721 1.00 56.34 106 HIS A CA 1
ATOM 846 C C . HIS A 1 106 ? -18.252 1.822 16.312 1.00 56.34 106 HIS A C 1
ATOM 848 O O . HIS A 1 106 ? -19.025 2.517 15.655 1.00 56.34 106 HIS A O 1
ATOM 854 N N . GLY A 1 107 ? -17.789 0.658 15.841 1.00 71.12 107 GLY A N 1
ATOM 855 C CA . GLY A 1 107 ? -18.082 0.146 14.499 1.00 71.12 107 GLY A CA 1
ATOM 856 C C . GLY A 1 107 ? -16.893 0.275 13.546 1.00 71.12 107 GLY A C 1
ATOM 857 O O . GLY A 1 107 ? -15.744 0.144 13.962 1.00 71.12 107 GLY A O 1
ATOM 858 N N . ARG A 1 108 ? -17.160 0.485 12.251 1.00 74.00 108 ARG A N 1
ATOM 859 C CA . ARG A 1 108 ? -16.105 0.606 11.230 1.00 74.00 108 ARG A CA 1
ATOM 860 C C . ARG A 1 108 ? -15.443 1.981 11.281 1.00 74.00 108 ARG A C 1
ATOM 862 O O . ARG A 1 108 ? -16.117 2.989 11.477 1.00 74.00 108 ARG A O 1
ATOM 869 N N . CYS A 1 109 ? -14.137 2.007 11.041 1.00 81.38 109 CYS A N 1
ATOM 870 C CA . CYS A 1 109 ? -13.396 3.243 10.828 1.00 81.38 109 CYS A CA 1
ATOM 871 C C . CYS A 1 109 ? -13.924 3.985 9.603 1.00 81.38 109 CYS A C 1
ATOM 873 O O . CYS A 1 109 ? -14.126 3.360 8.561 1.00 81.38 109 CYS A O 1
ATOM 875 N N . GLY A 1 110 ? -14.057 5.308 9.725 1.00 88.56 110 GLY A N 1
ATOM 876 C CA . GLY A 1 110 ? -14.218 6.193 8.574 1.00 88.56 110 GLY A CA 1
ATOM 877 C C . GLY A 1 110 ? -13.009 6.138 7.632 1.00 88.56 110 GLY A C 1
ATOM 878 O O . GLY A 1 110 ? -12.025 5.434 7.895 1.00 88.56 110 GLY A O 1
ATOM 879 N N . ALA A 1 111 ? -13.026 6.929 6.560 1.00 91.75 111 ALA A N 1
ATOM 880 C CA . ALA A 1 111 ? -11.859 7.093 5.695 1.00 91.75 111 ALA A CA 1
ATOM 881 C C . ALA A 1 111 ? -10.701 7.774 6.447 1.00 91.75 111 ALA A C 1
ATOM 883 O O . ALA A 1 111 ? -10.721 8.980 6.685 1.00 91.75 111 ALA A O 1
ATOM 884 N N . LEU A 1 112 ? -9.691 6.986 6.819 1.00 91.50 112 LEU A N 1
ATOM 885 C CA . LEU A 1 112 ? -8.502 7.425 7.538 1.00 91.50 112 LEU A CA 1
ATOM 886 C C . LEU A 1 112 ? -7.248 7.008 6.778 1.00 91.50 112 LEU A C 1
ATOM 888 O O . LEU A 1 112 ? -7.125 5.871 6.323 1.00 91.50 112 LEU A O 1
ATOM 892 N N . TYR A 1 113 ? -6.305 7.935 6.703 1.00 89.25 113 TYR A N 1
ATOM 893 C CA . TYR A 1 113 ? -4.968 7.714 6.184 1.00 89.25 113 TYR A CA 1
ATOM 894 C C . TYR A 1 113 ? -3.976 8.142 7.264 1.00 89.25 113 TYR A C 1
ATOM 896 O O . TYR A 1 113 ? -4.030 9.277 7.741 1.00 89.25 113 TYR A O 1
ATOM 904 N N . VAL A 1 114 ? -3.134 7.211 7.713 1.00 85.94 114 VAL A N 1
ATOM 905 C CA . VAL A 1 114 ? -2.096 7.486 8.710 1.00 85.94 114 VAL A CA 1
ATOM 906 C C . VAL A 1 114 ? -0.797 7.757 7.973 1.00 85.94 114 VAL A C 1
ATOM 908 O O . VAL A 1 114 ? -0.223 6.871 7.340 1.00 85.94 114 VAL A O 1
ATOM 911 N N . GLU A 1 115 ? -0.366 9.006 8.077 1.00 71.00 115 GLU A N 1
ATOM 912 C CA . GLU A 1 115 ? 0.846 9.528 7.463 1.00 71.00 115 GLU A CA 1
ATOM 913 C C . GLU A 1 115 ? 2.040 9.456 8.416 1.00 71.00 115 GLU A C 1
ATOM 915 O O . GLU A 1 115 ? 1.909 9.666 9.625 1.00 71.00 115 GLU A O 1
ATOM 920 N N . ASP A 1 116 ? 3.226 9.256 7.844 1.00 67.75 116 ASP A N 1
ATOM 921 C CA . ASP A 1 116 ? 4.475 9.727 8.446 1.00 67.75 116 ASP A CA 1
ATOM 922 C C . ASP A 1 116 ? 4.481 11.275 8.379 1.00 67.75 116 ASP A C 1
ATOM 924 O O . ASP A 1 116 ? 4.053 11.820 7.356 1.00 67.75 116 ASP A O 1
ATOM 928 N N . PRO A 1 117 ? 4.877 12.029 9.427 1.00 59.84 117 PRO A N 1
ATOM 929 C CA . PRO A 1 117 ? 4.949 13.493 9.412 1.00 59.84 117 PRO A CA 1
ATOM 930 C C . PRO A 1 117 ? 5.521 14.078 8.107 1.00 59.84 117 PRO A C 1
ATOM 932 O O . PRO A 1 117 ? 6.727 14.080 7.880 1.00 59.84 117 PRO A O 1
ATOM 935 N N . GLY A 1 118 ? 4.639 14.620 7.255 1.00 55.12 118 GLY A N 1
ATOM 936 C CA . GLY A 1 118 ? 5.056 15.126 5.945 1.00 55.12 118 GLY A CA 1
ATOM 937 C C . GLY A 1 118 ? 3.965 15.563 4.965 1.00 55.12 118 GLY A C 1
ATOM 938 O O . GLY A 1 118 ? 4.311 16.274 4.029 1.00 55.12 118 GLY A O 1
ATOM 939 N N . ARG A 1 119 ? 2.674 15.234 5.156 1.00 53.88 119 ARG A N 1
ATOM 940 C CA . ARG A 1 119 ? 1.555 15.612 4.252 1.00 53.88 119 ARG A CA 1
ATOM 941 C C . ARG A 1 119 ? 1.689 15.145 2.793 1.00 53.88 119 ARG A C 1
ATOM 943 O O . ARG A 1 119 ? 1.200 15.820 1.890 1.00 53.88 119 ARG A O 1
ATOM 950 N N . HIS A 1 120 ? 2.349 14.012 2.550 1.00 63.97 120 HIS A N 1
ATOM 951 C 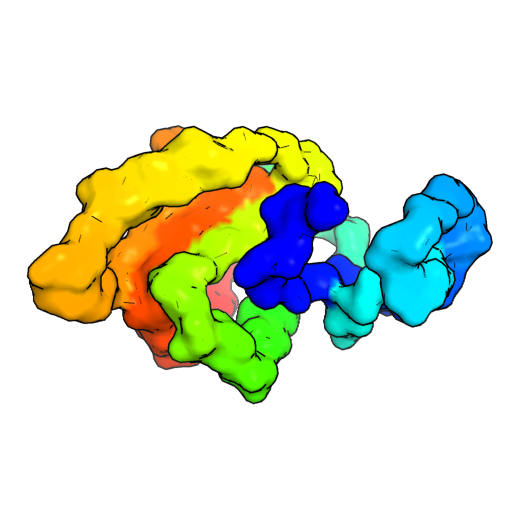CA . HIS A 1 120 ? 2.453 13.399 1.221 1.00 63.97 120 HIS A CA 1
ATOM 952 C C . HIS A 1 120 ? 2.395 11.863 1.331 1.00 63.97 120 HIS A C 1
ATOM 954 O O . HIS A 1 120 ? 2.865 11.286 2.312 1.00 63.97 120 HIS A O 1
ATOM 960 N N . MET A 1 121 ? 1.849 11.186 0.312 1.00 65.44 121 MET A N 1
ATOM 961 C CA . MET A 1 121 ? 1.925 9.721 0.156 1.00 65.44 121 MET A CA 1
ATOM 962 C C . MET A 1 121 ? 3.313 9.299 -0.340 1.00 65.44 121 MET A C 1
ATOM 964 O O . MET A 1 121 ? 3.490 8.937 -1.501 1.00 65.44 121 MET A O 1
ATOM 968 N N . SER A 1 122 ? 4.329 9.465 0.503 1.00 68.06 122 SER A N 1
ATOM 969 C CA . SER A 1 122 ? 5.732 9.260 0.116 1.00 68.06 122 SER A CA 1
ATOM 970 C C . SER A 1 122 ? 6.537 8.477 1.151 1.00 68.06 122 SER A C 1
ATOM 972 O O . SER A 1 122 ? 7.761 8.595 1.194 1.00 68.06 122 SER A O 1
ATOM 974 N N . GLY A 1 123 ? 5.856 7.731 2.021 1.00 76.38 123 GLY A N 1
ATOM 975 C CA . GLY A 1 123 ? 6.476 7.013 3.127 1.00 76.38 123 GLY A CA 1
ATOM 976 C C . GLY A 1 123 ? 6.816 5.558 2.780 1.00 76.38 123 GLY A C 1
ATOM 977 O O . GLY A 1 123 ? 6.114 4.922 1.986 1.00 76.38 123 GLY A O 1
ATOM 978 N N . PRO A 1 124 ? 7.839 4.974 3.431 1.00 84.12 124 PRO A N 1
ATOM 979 C CA . PRO A 1 124 ? 8.120 3.542 3.323 1.00 84.12 124 PRO A CA 1
ATOM 980 C C . PRO A 1 124 ? 7.000 2.678 3.919 1.00 84.12 124 PRO A C 1
ATOM 982 O O . PRO A 1 124 ? 6.908 1.490 3.615 1.00 84.12 124 PRO A O 1
ATOM 985 N N . VAL A 1 125 ? 6.142 3.273 4.755 1.00 88.38 125 VAL A N 1
ATOM 986 C CA . VAL A 1 125 ? 4.944 2.661 5.328 1.00 88.38 125 VAL A CA 1
ATOM 987 C C . VAL A 1 125 ? 3.787 3.647 5.224 1.00 88.38 125 VAL A C 1
ATOM 989 O O . VAL A 1 125 ? 3.896 4.787 5.665 1.00 88.38 125 VAL A O 1
ATOM 992 N N . GLU A 1 126 ? 2.671 3.182 4.683 1.00 89.62 126 GLU A N 1
ATOM 993 C CA . GLU A 1 126 ? 1.425 3.933 4.537 1.00 89.62 126 GLU A CA 1
ATOM 994 C C . GLU A 1 126 ? 0.281 3.058 5.048 1.00 89.62 126 GLU A C 1
ATOM 996 O O . GLU A 1 126 ? 0.193 1.890 4.663 1.00 89.62 126 GLU A O 1
ATOM 1001 N N . ALA A 1 127 ? -0.596 3.592 5.903 1.00 91.81 127 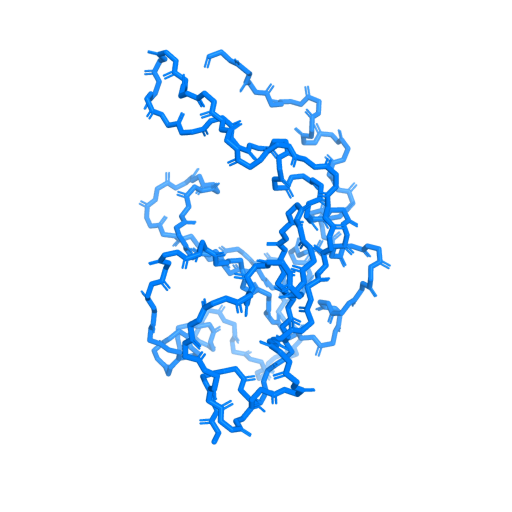ALA A N 1
ATOM 1002 C CA . ALA A 1 127 ? -1.740 2.839 6.417 1.00 91.81 127 ALA A CA 1
ATOM 1003 C C . ALA A 1 127 ? -3.061 3.514 6.053 1.00 91.81 127 ALA A C 1
ATOM 1005 O O . ALA A 1 127 ? -3.302 4.672 6.393 1.00 91.81 127 ALA A O 1
ATOM 1006 N N . LEU A 1 128 ? -3.927 2.766 5.378 1.00 93.56 128 LEU A N 1
ATOM 1007 C CA . LEU A 1 128 ? -5.230 3.221 4.913 1.00 93.56 128 LEU A CA 1
ATOM 1008 C C . LEU A 1 128 ? -6.314 2.373 5.569 1.00 93.56 128 LEU A C 1
ATOM 1010 O O . LEU A 1 128 ? -6.232 1.144 5.539 1.00 93.56 128 LEU A O 1
ATOM 1014 N N . SER A 1 129 ? -7.342 3.000 6.136 1.00 94.06 129 SER A N 1
ATOM 1015 C CA . SER A 1 129 ? -8.533 2.261 6.556 1.00 94.06 129 SER A CA 1
ATOM 1016 C C . SER A 1 129 ? -9.264 1.700 5.335 1.00 94.06 129 SER A C 1
ATOM 1018 O O . SER A 1 129 ? -9.110 2.200 4.216 1.00 94.06 129 SER A O 1
ATOM 1020 N N . ARG A 1 130 ? -10.112 0.688 5.537 1.00 93.50 130 ARG A N 1
ATOM 1021 C CA . ARG A 1 130 ? -10.938 0.117 4.460 1.00 93.50 130 ARG A CA 1
ATOM 1022 C C . ARG A 1 130 ? -11.675 1.186 3.647 1.00 93.50 130 ARG A C 1
ATOM 1024 O O . ARG A 1 130 ? -11.583 1.196 2.423 1.00 93.50 130 ARG A O 1
ATOM 1031 N N . GLU A 1 131 ? -12.350 2.119 4.318 1.00 93.81 131 GLU A N 1
ATOM 1032 C CA . GLU A 1 131 ? -13.095 3.194 3.652 1.00 93.81 131 GLU A CA 1
ATOM 1033 C C . GLU A 1 131 ? -12.166 4.182 2.921 1.00 93.81 131 GLU A C 1
ATOM 1035 O O . GLU A 1 131 ? -12.525 4.698 1.862 1.00 93.81 131 GLU A O 1
ATOM 1040 N N . ALA A 1 132 ? -10.942 4.404 3.417 1.00 94.06 132 ALA A N 1
ATOM 1041 C CA . ALA A 1 132 ? -9.954 5.208 2.699 1.00 94.06 132 ALA A CA 1
ATOM 1042 C C . ALA A 1 132 ? -9.532 4.543 1.383 1.00 94.06 132 ALA A C 1
ATOM 1044 O O . ALA A 1 132 ? -9.469 5.222 0.359 1.00 94.06 132 ALA A O 1
ATOM 1045 N N . VAL A 1 133 ? -9.324 3.221 1.373 1.00 95.31 133 VAL A N 1
ATOM 1046 C CA . VAL A 1 133 ? -9.031 2.476 0.136 1.00 95.31 133 VAL A CA 1
ATOM 1047 C C . VAL A 1 133 ? -10.226 2.507 -0.824 1.00 95.31 133 VAL A C 1
ATOM 1049 O O . VAL A 1 133 ? -10.043 2.683 -2.028 1.00 95.31 133 VAL A O 1
ATOM 1052 N N . GLU A 1 134 ? -11.462 2.409 -0.324 1.00 95.50 134 GLU A N 1
ATOM 1053 C CA . GLU A 1 134 ? -12.669 2.541 -1.157 1.00 95.50 134 GLU A CA 1
ATOM 1054 C C . GLU A 1 134 ? -12.809 3.932 -1.784 1.00 95.50 134 GLU A C 1
ATOM 1056 O O . GLU A 1 134 ? -13.205 4.054 -2.947 1.00 95.50 134 GLU A O 1
ATOM 1061 N N . ASN A 1 135 ? -12.510 4.988 -1.028 1.00 95.19 135 ASN A N 1
ATOM 1062 C CA . ASN A 1 135 ? -12.514 6.354 -1.542 1.00 95.19 135 ASN A CA 1
ATOM 1063 C C . ASN A 1 135 ? -11.387 6.563 -2.553 1.00 95.19 135 ASN A C 1
ATOM 1065 O O . ASN A 1 135 ? -11.619 7.157 -3.607 1.00 95.19 135 ASN A O 1
ATOM 1069 N N . PHE A 1 136 ? -10.203 6.008 -2.288 1.00 94.00 136 PHE A N 1
ATOM 1070 C CA . PHE A 1 136 ? -9.090 6.057 -3.226 1.00 94.00 136 PHE A CA 1
ATOM 1071 C C . PHE A 1 136 ? -9.443 5.354 -4.540 1.00 94.00 136 PHE A C 1
ATOM 1073 O O . PHE A 1 136 ? -9.293 5.943 -5.606 1.00 94.00 136 PHE A O 1
ATOM 1080 N N . SER A 1 137 ? -10.029 4.155 -4.484 1.00 95.50 137 SER A N 1
ATOM 1081 C CA . SER A 1 137 ? -10.482 3.438 -5.679 1.00 95.50 137 SER A CA 1
ATOM 1082 C C . SER A 1 137 ? -11.494 4.236 -6.506 1.00 95.50 137 SER A C 1
ATOM 1084 O O . SER A 1 137 ? -11.463 4.146 -7.731 1.00 95.50 137 SER A O 1
ATOM 1086 N N . ARG A 1 138 ? -12.390 5.001 -5.865 1.00 94.88 138 ARG A N 1
ATOM 1087 C CA . ARG A 1 138 ? -13.382 5.851 -6.549 1.00 94.88 138 ARG A CA 1
ATOM 1088 C C . ARG A 1 138 ? -12.763 7.093 -7.196 1.00 94.88 138 ARG A C 1
ATOM 1090 O O . ARG A 1 138 ? -13.263 7.547 -8.218 1.00 94.88 138 ARG A O 1
ATOM 1097 N N . GLY A 1 139 ? -11.705 7.644 -6.599 1.00 92.00 139 GLY A N 1
ATOM 1098 C CA . GLY A 1 139 ? -11.020 8.852 -7.073 1.00 92.00 139 GLY A CA 1
ATOM 1099 C C . GLY A 1 139 ? -9.795 8.606 -7.960 1.00 92.00 139 GLY A C 1
ATOM 1100 O O . GLY A 1 139 ? -9.265 9.561 -8.524 1.00 92.00 139 GLY A O 1
ATOM 1101 N N . ALA A 1 140 ? -9.346 7.353 -8.097 1.00 89.94 140 ALA A N 1
ATOM 1102 C CA . ALA A 1 140 ? -8.054 7.002 -8.689 1.00 89.94 140 ALA A CA 1
ATOM 1103 C C . ALA A 1 140 ? -7.833 7.575 -10.100 1.00 89.94 140 ALA A C 1
ATOM 1105 O O . ALA A 1 140 ? -6.743 8.067 -10.385 1.00 89.94 140 ALA A O 1
ATOM 1106 N N . ASP A 1 141 ? -8.862 7.571 -10.956 1.00 89.38 141 ASP A N 1
ATOM 1107 C CA . ASP A 1 141 ? -8.776 8.120 -12.319 1.00 89.38 141 ASP A CA 1
ATOM 1108 C C . ASP A 1 141 ? -8.473 9.624 -12.322 1.00 89.38 141 ASP A C 1
ATOM 1110 O O . ASP A 1 141 ? -7.672 10.100 -13.125 1.00 89.38 141 ASP A O 1
ATOM 1114 N N . GLY A 1 142 ? -9.095 10.374 -11.408 1.00 87.62 142 GLY A N 1
ATOM 1115 C CA . GLY A 1 142 ? -8.857 11.809 -11.266 1.00 87.62 142 GLY A CA 1
ATOM 1116 C C . GLY A 1 142 ? -7.472 12.103 -10.695 1.00 87.62 142 GLY A C 1
ATOM 1117 O O . GLY A 1 142 ? -6.794 13.014 -11.165 1.00 87.62 142 GLY A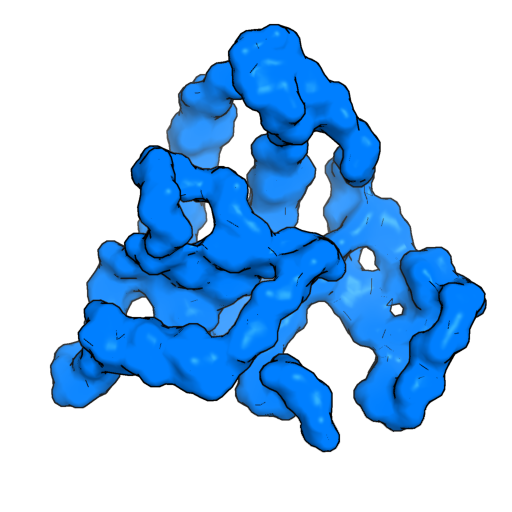 O 1
ATOM 1118 N N . CYS A 1 143 ? -7.020 11.298 -9.728 1.00 83.31 143 CYS A N 1
ATOM 1119 C CA . CYS A 1 143 ? -5.682 11.425 -9.154 1.00 83.31 143 CYS A CA 1
ATOM 1120 C C . CYS A 1 143 ? -4.593 11.208 -10.210 1.00 83.31 143 CYS A C 1
ATOM 1122 O O . CYS A 1 143 ? -3.661 12.004 -10.286 1.00 83.31 143 CYS A O 1
ATOM 1124 N N . GLU A 1 144 ? -4.733 10.180 -11.050 1.00 84.88 144 GLU A N 1
ATOM 1125 C CA . GLU A 1 144 ? -3.765 9.827 -12.095 1.00 84.88 144 GLU A CA 1
ATOM 1126 C C . GLU A 1 144 ? -3.562 10.955 -13.117 1.00 84.88 144 GLU A C 1
ATOM 1128 O O . GLU A 1 144 ? -2.432 11.255 -13.489 1.00 84.88 144 GLU A O 1
ATOM 1133 N N . GLN A 1 145 ? -4.635 11.654 -13.495 1.00 83.38 145 GLN A N 1
ATOM 1134 C CA . GLN A 1 145 ? -4.569 12.794 -14.420 1.00 83.38 145 GLN A CA 1
ATOM 1135 C C . GLN A 1 145 ? -3.892 14.035 -13.820 1.00 83.38 145 GLN A C 1
ATOM 1137 O O . GLN A 1 145 ? -3.479 14.927 -14.557 1.00 83.38 145 GLN A O 1
ATOM 1142 N N . SER A 1 146 ? -3.800 14.109 -12.491 1.00 79.00 146 SER A N 1
ATOM 1143 C CA . SER A 1 146 ? -3.261 15.261 -11.758 1.00 79.00 146 SER A CA 1
ATOM 1144 C C . SER A 1 146 ? -1.804 15.092 -11.312 1.00 79.00 146 SER A C 1
ATOM 1146 O O . SER A 1 146 ? -1.277 15.960 -10.617 1.00 79.00 146 SER A O 1
ATOM 1148 N N . ILE A 1 147 ? -1.154 13.982 -11.682 1.00 76.62 147 ILE A N 1
ATOM 1149 C CA . ILE A 1 147 ? 0.232 13.704 -11.293 1.00 76.62 147 ILE A CA 1
ATOM 1150 C C . ILE A 1 147 ? 1.173 14.667 -12.016 1.00 76.62 147 ILE A C 1
ATOM 1152 O O . ILE A 1 147 ? 1.227 14.717 -13.244 1.00 76.62 147 ILE A O 1
ATOM 1156 N N . ASP A 1 148 ? 1.954 15.406 -11.232 1.00 70.25 148 ASP A N 1
ATOM 1157 C CA . ASP A 1 148 ? 3.072 16.187 -11.747 1.00 70.25 148 ASP A CA 1
ATOM 1158 C C . ASP A 1 148 ? 4.239 15.248 -12.090 1.00 70.25 148 ASP A C 1
ATOM 1160 O O . ASP A 1 148 ? 4.749 14.521 -11.235 1.00 70.25 148 ASP A O 1
ATOM 1164 N N . HIS A 1 149 ? 4.639 15.251 -13.360 1.00 64.81 149 HIS A N 1
ATOM 1165 C CA . HIS A 1 149 ? 5.726 14.427 -13.892 1.00 64.81 149 HIS A CA 1
ATOM 1166 C C . HIS A 1 149 ? 7.059 15.187 -14.036 1.00 64.81 149 HIS A C 1
ATOM 1168 O O . HIS A 1 149 ? 7.967 14.675 -14.696 1.00 64.81 149 HIS A O 1
ATOM 1174 N N . SER A 1 150 ? 7.176 16.399 -13.473 1.00 55.09 150 SER A N 1
ATOM 1175 C CA . SER A 1 150 ? 8.349 17.278 -13.641 1.00 55.09 150 SER A CA 1
ATOM 1176 C C . SER A 1 150 ? 9.488 17.140 -12.611 1.00 55.09 150 SER A C 1
ATOM 1178 O O . SER A 1 150 ? 9.306 16.638 -11.474 1.00 55.09 150 SER A O 1
#

pLDDT: mean 83.9, std 11.45, range [50.34, 96.38]